Protein AF-A0A1R0USM4-F1 (afdb_monomer)

Foldseek 3Di:
DDDDDDDDDDDDPPPPPDPPPPDCQDVVVVQVVQVVVLQVVCCPVPVPDGWAWDGWDWPDGDGLAWGKTKTDTPPNVSIAIKIWGWDPPDVDIHIDMDGPDD

Solvent-accessible surface area (backbone atoms only — not comparable to full-atom values): 6361 Å² total; per-residue (Å²): 140,86,84,83,83,80,83,83,80,81,81,80,80,80,77,78,72,68,82,77,78,76,54,70,38,36,69,68,44,44,53,51,44,46,53,54,52,46,48,62,44,30,62,69,66,34,69,90,56,77,72,50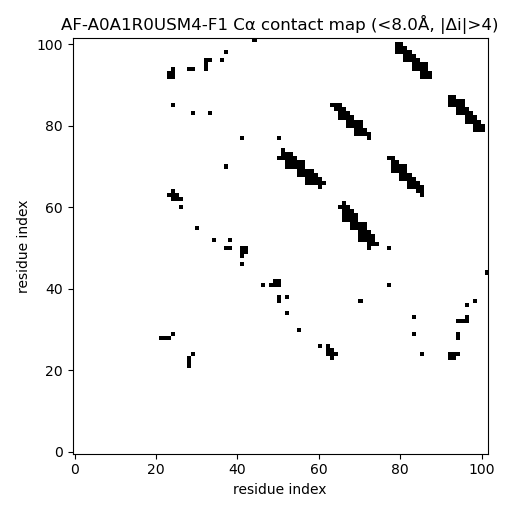,82,72,50,73,50,76,74,47,79,44,72,64,45,36,35,33,30,31,44,39,30,76,53,74,88,77,32,46,52,37,40,36,38,48,39,70,64,87,89,56,62,39,67,50,73,45,69,82,76,125

Secondary structure (DSSP, 8-state):
-----------------------TTSHHHHHHHHHHHHHHHHHHH-TTS---EEEEEEEEEETTTEEEEEEEESSTTT-EEEEEEEE-GGGS-EEEEEES--

Mean predicted aligned error: 10.31 Å

pLDDT: mean 84.49, std 19.41, range [36.47, 98.44]

Structure (mmCIF, N/CA/C/O backbone):
data_AF-A0A1R0USM4-F1
#
_entry.id   AF-A0A1R0USM4-F1
#
loop_
_atom_site.group_PDB
_atom_site.id
_atom_site.type_symbol
_atom_site.label_atom_id
_atom_site.label_alt_id
_atom_site.label_comp_id
_atom_site.label_asym_id
_atom_site.label_entity_id
_atom_site.label_seq_id
_atom_site.pdbx_PDB_ins_code
_atom_site.Cartn_x
_atom_site.Cartn_y
_atom_site.Cartn_z
_atom_site.occupancy
_atom_site.B_iso_or_equiv
_atom_site.auth_seq_id
_atom_site.auth_comp_id
_atom_site.auth_asym_id
_atom_site.auth_atom_id
_atom_site.pdbx_PDB_model_num
ATOM 1 N N . MET A 1 1 ? 58.567 -32.741 29.110 1.00 40.84 1 MET A N 1
ATOM 2 C CA . MET A 1 1 ? 58.348 -31.313 28.777 1.00 40.84 1 MET A CA 1
ATOM 3 C C . MET A 1 1 ? 57.960 -31.198 27.310 1.00 40.84 1 MET A C 1
ATOM 5 O O . MET A 1 1 ? 58.526 -31.936 26.515 1.00 40.84 1 MET A O 1
ATOM 9 N N . LYS A 1 2 ? 57.062 -30.246 27.006 1.00 36.47 2 LYS A N 1
ATOM 10 C CA . LYS A 1 2 ? 56.436 -29.878 25.714 1.00 36.47 2 LYS A CA 1
ATOM 11 C C . LYS A 1 2 ? 55.149 -30.629 25.343 1.00 36.47 2 LYS A C 1
ATOM 13 O O . LYS A 1 2 ? 55.144 -31.521 24.507 1.00 36.47 2 LYS A O 1
ATOM 18 N N . THR A 1 3 ? 54.049 -30.175 25.943 1.00 40.47 3 THR A N 1
ATOM 19 C CA . THR A 1 3 ? 52.687 -30.339 25.419 1.00 40.47 3 THR A CA 1
ATOM 20 C C . THR A 1 3 ? 52.372 -29.080 24.610 1.00 40.47 3 THR A C 1
ATOM 22 O O . THR A 1 3 ? 52.334 -27.985 25.168 1.00 40.47 3 THR A O 1
ATOM 25 N N . THR A 1 4 ? 52.231 -29.210 23.294 1.00 44.50 4 THR A N 1
ATOM 26 C CA . THR A 1 4 ? 51.935 -28.091 22.389 1.00 44.50 4 THR A CA 1
ATOM 27 C C . THR A 1 4 ? 50.430 -27.821 22.402 1.00 44.50 4 THR A C 1
ATOM 29 O O . THR A 1 4 ? 49.652 -28.684 22.003 1.00 44.50 4 THR A O 1
ATOM 32 N N . LEU A 1 5 ? 50.017 -26.637 22.865 1.00 44.53 5 LEU A N 1
ATOM 33 C CA . LEU A 1 5 ? 48.648 -26.140 22.711 1.00 44.53 5 LEU A CA 1
ATOM 34 C C . LEU A 1 5 ? 48.407 -25.745 21.248 1.00 44.53 5 LEU A C 1
ATOM 36 O O . LEU A 1 5 ? 49.086 -24.861 20.729 1.00 44.53 5 LEU A O 1
ATOM 40 N N . ALA A 1 6 ? 47.417 -26.361 20.606 1.00 41.66 6 ALA A N 1
ATOM 41 C CA . ALA A 1 6 ? 46.850 -25.867 19.358 1.00 41.66 6 ALA A CA 1
ATOM 42 C C . ALA A 1 6 ? 45.672 -24.938 19.692 1.00 41.66 6 ALA A C 1
ATOM 44 O O . ALA A 1 6 ? 44.636 -25.383 20.182 1.00 41.66 6 ALA A O 1
ATOM 45 N N . VAL A 1 7 ? 45.850 -23.638 19.457 1.00 42.03 7 VAL A N 1
ATOM 46 C CA . VAL A 1 7 ? 44.778 -22.638 19.525 1.00 42.03 7 VAL A CA 1
ATOM 47 C C . VAL A 1 7 ? 44.012 -22.694 18.202 1.00 42.03 7 VAL A C 1
ATOM 49 O O . VAL A 1 7 ? 44.546 -22.310 17.164 1.00 42.03 7 VAL A O 1
ATOM 52 N N . LEU A 1 8 ? 42.772 -23.190 18.224 1.00 44.84 8 LEU A N 1
ATOM 53 C CA . LEU A 1 8 ? 41.835 -23.037 17.110 1.00 44.84 8 LEU A CA 1
ATOM 54 C C . LEU A 1 8 ? 41.284 -21.607 17.130 1.00 44.84 8 LEU A C 1
ATOM 56 O O . LEU A 1 8 ? 40.481 -21.251 17.989 1.00 44.84 8 LEU A O 1
ATOM 60 N N . ALA A 1 9 ? 41.735 -20.786 16.185 1.00 44.06 9 ALA A N 1
ATOM 61 C CA . ALA A 1 9 ? 41.157 -19.479 15.913 1.00 44.06 9 ALA A CA 1
ATOM 62 C C . ALA A 1 9 ? 39.872 -19.659 15.090 1.00 44.06 9 ALA A C 1
ATOM 64 O O . ALA A 1 9 ? 39.915 -19.981 13.903 1.00 44.06 9 ALA A O 1
ATOM 65 N N . THR A 1 10 ? 38.719 -19.466 15.727 1.00 51.09 10 THR A N 1
ATOM 66 C CA . THR A 1 10 ? 37.418 -19.421 15.055 1.00 51.09 10 THR A CA 1
ATOM 67 C C . THR A 1 10 ? 37.311 -18.106 14.283 1.00 51.09 10 THR A C 1
ATOM 69 O O . THR A 1 10 ? 37.202 -17.035 14.879 1.00 51.09 10 THR A O 1
ATOM 72 N N . ALA A 1 11 ? 37.360 -18.164 12.953 1.00 44.88 11 ALA A N 1
ATOM 73 C CA . ALA A 1 11 ? 37.124 -17.003 12.103 1.00 44.88 11 ALA A CA 1
ATOM 74 C C . ALA A 1 11 ? 35.625 -16.646 12.115 1.00 44.88 11 ALA A C 1
ATOM 76 O O . ALA A 1 11 ? 34.810 -17.333 11.502 1.00 44.88 11 ALA A O 1
ATOM 77 N N . MET A 1 12 ? 35.251 -15.570 12.813 1.00 50.50 12 MET A N 1
ATOM 78 C CA . MET A 1 12 ? 33.955 -14.915 12.624 1.00 50.50 12 MET A CA 1
ATOM 79 C C . MET A 1 12 ? 33.989 -14.168 11.287 1.00 50.50 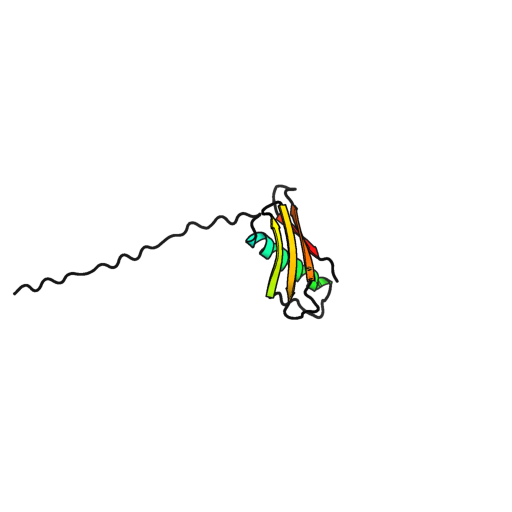12 MET A C 1
ATOM 81 O O . MET A 1 12 ? 34.587 -13.099 11.176 1.00 50.50 12 MET A O 1
ATOM 85 N N . ALA A 1 13 ? 33.368 -14.743 10.258 1.00 49.94 13 ALA A N 1
ATOM 86 C CA . ALA A 1 13 ? 33.099 -14.039 9.013 1.00 49.94 13 ALA A CA 1
ATOM 87 C C . ALA A 1 13 ? 32.019 -12.976 9.273 1.00 49.94 13 ALA A C 1
ATOM 89 O O . ALA A 1 13 ? 30.833 -13.286 9.379 1.00 49.94 13 ALA A O 1
ATOM 90 N N . ILE A 1 14 ? 32.437 -11.718 9.412 1.00 52.56 14 ILE A N 1
ATOM 91 C CA . ILE A 1 14 ? 31.532 -10.570 9.432 1.00 52.56 14 ILE A CA 1
ATOM 92 C C . ILE A 1 14 ? 31.096 -10.342 7.983 1.00 52.56 14 ILE A C 1
ATOM 94 O O . ILE A 1 14 ? 31.797 -9.697 7.206 1.00 52.56 14 ILE A O 1
ATOM 98 N N . PHE A 1 15 ? 29.956 -10.912 7.593 1.00 52.94 15 PHE A N 1
ATOM 99 C CA . PHE A 1 15 ? 29.304 -10.552 6.339 1.00 52.94 15 PHE A CA 1
ATOM 100 C C . PHE A 1 15 ? 28.743 -9.138 6.494 1.00 52.94 15 PHE A C 1
ATOM 102 O O . PHE A 1 15 ? 27.652 -8.947 7.025 1.00 52.94 15 PHE A O 1
ATOM 109 N N . THR A 1 16 ? 29.488 -8.123 6.057 1.00 53.66 16 THR A N 1
ATOM 110 C CA . THR A 1 16 ? 28.921 -6.790 5.848 1.00 53.66 16 THR A CA 1
ATOM 111 C C . THR A 1 16 ? 28.054 -6.870 4.597 1.00 53.66 16 THR A C 1
ATOM 113 O O . THR A 1 16 ? 28.532 -6.631 3.487 1.00 53.66 16 THR A O 1
ATOM 116 N N . SER A 1 17 ? 26.797 -7.290 4.745 1.00 54.75 17 SER A N 1
ATOM 117 C CA . SER A 1 17 ? 25.809 -7.141 3.682 1.00 54.75 17 SER A CA 1
ATOM 118 C C . SER A 1 17 ? 25.759 -5.659 3.324 1.00 54.75 17 SER A C 1
ATOM 120 O O . SER A 1 17 ? 25.389 -4.834 4.162 1.00 54.75 17 SER A O 1
ATOM 122 N N . ALA A 1 18 ? 26.195 -5.322 2.107 1.00 56.31 18 ALA A N 1
ATOM 123 C CA . ALA A 1 18 ? 25.970 -4.003 1.534 1.00 56.31 18 ALA A CA 1
ATOM 124 C C . ALA A 1 18 ? 24.489 -3.640 1.733 1.00 56.31 18 ALA A C 1
ATOM 126 O O . ALA A 1 18 ? 23.653 -4.550 1.677 1.00 56.31 18 ALA A O 1
ATOM 127 N N . PRO A 1 19 ? 24.145 -2.367 2.000 1.00 56.09 19 PRO A N 1
ATOM 128 C CA . PRO A 1 19 ? 22.747 -1.984 2.113 1.00 56.09 19 PRO A CA 1
ATOM 129 C C . PRO A 1 19 ? 22.056 -2.435 0.827 1.00 56.09 19 PRO A C 1
ATOM 131 O O . PRO A 1 19 ? 22.436 -2.003 -0.263 1.00 56.09 19 PRO A O 1
ATOM 134 N N . ALA A 1 20 ? 21.117 -3.376 0.946 1.00 58.38 20 ALA A N 1
ATOM 135 C CA . ALA A 1 20 ? 20.292 -3.782 -0.175 1.00 58.38 20 ALA A CA 1
ATOM 136 C C . ALA A 1 20 ? 19.590 -2.509 -0.647 1.00 58.38 20 ALA A C 1
ATOM 138 O O . ALA A 1 20 ? 18.805 -1.924 0.099 1.00 58.38 20 ALA A O 1
ATOM 139 N N . TYR A 1 21 ? 19.958 -2.015 -1.829 1.00 57.47 21 TYR A N 1
ATOM 140 C CA . TYR A 1 21 ? 19.233 -0.923 -2.460 1.00 57.47 21 TYR A CA 1
ATOM 141 C C . TYR A 1 21 ? 17.804 -1.432 -2.654 1.00 57.47 21 TYR A C 1
ATOM 143 O O . TYR A 1 21 ? 17.586 -2.324 -3.471 1.00 57.47 21 TYR A O 1
ATOM 151 N N . ALA A 1 22 ? 16.864 -0.943 -1.841 1.00 65.81 22 ALA A N 1
ATOM 152 C CA . ALA A 1 22 ? 15.452 -1.248 -2.013 1.00 65.81 22 ALA A CA 1
ATOM 153 C C . ALA A 1 22 ? 15.041 -0.720 -3.390 1.00 65.81 22 ALA A C 1
ATOM 155 O O . ALA A 1 22 ? 15.214 0.471 -3.669 1.00 65.81 22 ALA A O 1
ATOM 156 N N . ASP A 1 23 ? 14.570 -1.606 -4.266 1.00 81.19 23 ASP A N 1
ATOM 157 C CA . ASP A 1 23 ? 14.032 -1.183 -5.552 1.00 81.19 23 ASP A CA 1
ATOM 158 C C . ASP A 1 23 ? 12.689 -0.508 -5.255 1.00 81.19 23 ASP A C 1
ATOM 160 O O . ASP A 1 23 ? 11.798 -1.140 -4.686 1.00 81.19 23 ASP A O 1
ATOM 164 N N . PRO A 1 24 ? 12.514 0.782 -5.582 1.00 85.88 24 PRO A N 1
ATOM 165 C CA . PRO A 1 24 ? 11.315 1.512 -5.193 1.00 85.88 24 PRO A CA 1
ATOM 166 C C . PRO A 1 24 ? 10.039 0.944 -5.838 1.00 85.88 24 PRO A C 1
ATOM 168 O O . PRO A 1 24 ? 8.951 1.295 -5.391 1.00 85.88 24 PRO A O 1
ATOM 171 N N . GLY A 1 25 ? 10.164 0.092 -6.865 1.00 91.88 25 GLY A N 1
ATOM 172 C CA . GLY A 1 25 ? 9.071 -0.640 -7.500 1.00 91.88 25 GLY A CA 1
ATOM 173 C C . GLY A 1 25 ? 8.971 -2.116 -7.091 1.00 91.88 25 GLY A C 1
ATOM 174 O O . GLY A 1 25 ? 8.260 -2.871 -7.757 1.00 91.88 25 GLY A O 1
ATOM 175 N N . ASP A 1 26 ? 9.667 -2.568 -6.049 1.00 95.38 26 ASP A N 1
ATOM 176 C CA . ASP A 1 26 ? 9.512 -3.928 -5.526 1.00 95.38 26 ASP A CA 1
ATOM 177 C C . ASP A 1 26 ? 8.239 -4.114 -4.677 1.00 95.38 26 ASP A C 1
ATOM 179 O O . ASP A 1 26 ? 7.444 -3.199 -4.452 1.00 95.38 26 ASP A O 1
ATOM 183 N N . GLN A 1 27 ? 8.009 -5.342 -4.212 1.00 96.19 27 GLN A N 1
ATOM 184 C CA . GLN A 1 27 ? 6.833 -5.649 -3.398 1.00 96.19 27 GLN A CA 1
ATOM 185 C C . GLN A 1 27 ? 6.913 -5.029 -1.998 1.00 96.19 27 GLN A C 1
ATOM 187 O O . GLN A 1 27 ? 5.889 -4.648 -1.443 1.00 96.19 27 GLN A O 1
ATOM 192 N N . SER A 1 28 ? 8.111 -4.876 -1.429 1.00 95.62 28 SER A N 1
ATOM 193 C CA . SER A 1 28 ? 8.284 -4.333 -0.076 1.00 95.62 28 SER A CA 1
ATOM 194 C C . SER A 1 28 ? 7.932 -2.842 -0.008 1.00 95.62 28 SER A C 1
ATOM 196 O O . SER A 1 28 ? 7.230 -2.385 0.903 1.00 95.62 28 SER A O 1
ATOM 198 N N . SER A 1 29 ? 8.360 -2.079 -1.010 1.00 95.69 29 SER A N 1
ATOM 199 C CA . SER A 1 29 ? 7.963 -0.686 -1.201 1.00 95.69 29 SER A CA 1
ATOM 200 C C . SER A 1 29 ? 6.455 -0.556 -1.453 1.00 95.69 29 SER A C 1
ATOM 202 O O . SER A 1 29 ? 5.826 0.351 -0.901 1.00 95.69 29 SER A O 1
ATOM 204 N N . ALA A 1 30 ? 5.845 -1.492 -2.193 1.00 97.25 30 ALA A N 1
ATOM 205 C CA . ALA A 1 30 ? 4.397 -1.534 -2.398 1.00 97.25 30 ALA A CA 1
ATOM 206 C C . ALA A 1 30 ? 3.632 -1.790 -1.089 1.00 97.25 30 ALA A C 1
ATOM 208 O O . ALA A 1 30 ? 2.666 -1.088 -0.797 1.00 97.25 30 ALA A O 1
ATOM 209 N N . GLU A 1 31 ? 4.081 -2.736 -0.259 1.00 97.94 31 GLU A N 1
ATOM 210 C CA . GLU A 1 31 ? 3.481 -3.017 1.055 1.00 97.94 31 GLU A CA 1
ATOM 211 C C . GLU A 1 31 ? 3.558 -1.808 1.990 1.00 97.94 31 GLU A C 1
ATOM 213 O O . GLU A 1 31 ? 2.592 -1.488 2.688 1.00 97.94 31 GLU A O 1
ATOM 218 N N . THR A 1 32 ? 4.687 -1.097 1.962 1.00 97.12 32 THR A N 1
ATOM 219 C CA . THR A 1 32 ? 4.879 0.137 2.731 1.00 97.12 32 THR A CA 1
ATOM 220 C C . THR A 1 32 ? 3.904 1.223 2.275 1.00 97.12 32 THR A C 1
ATOM 222 O O . THR A 1 32 ? 3.250 1.853 3.111 1.00 97.12 32 THR A O 1
ATOM 225 N N . ALA A 1 33 ? 3.749 1.405 0.960 1.00 97.38 33 ALA A N 1
ATOM 226 C CA . ALA A 1 33 ? 2.815 2.374 0.397 1.00 97.38 33 ALA A CA 1
ATOM 227 C C . ALA A 1 33 ? 1.355 2.036 0.735 1.00 97.38 33 ALA A C 1
ATOM 229 O O . ALA A 1 33 ? 0.611 2.920 1.158 1.00 97.38 33 ALA A O 1
ATOM 230 N N . VAL A 1 34 ? 0.950 0.765 0.619 1.00 98.06 34 VAL A N 1
ATOM 231 C CA . VAL A 1 34 ? -0.410 0.316 0.967 1.00 98.06 34 VAL A CA 1
ATOM 232 C C . VAL A 1 34 ? -0.697 0.533 2.448 1.00 98.06 34 VAL A C 1
ATOM 234 O O . VAL A 1 34 ? -1.741 1.092 2.775 1.00 98.06 34 VAL A O 1
ATOM 237 N N . ARG A 1 35 ? 0.226 0.163 3.349 1.00 97.94 35 ARG A N 1
ATOM 238 C CA . ARG A 1 35 ? 0.059 0.402 4.791 1.00 97.94 35 ARG A CA 1
ATOM 239 C C . ARG A 1 35 ? -0.129 1.887 5.099 1.00 97.94 35 ARG A C 1
ATOM 241 O O . ARG A 1 35 ? -1.064 2.233 5.814 1.00 97.94 35 ARG A O 1
ATOM 248 N N . SER A 1 36 ? 0.747 2.750 4.578 1.00 97.38 36 SER A N 1
ATOM 249 C CA . SER A 1 36 ? 0.664 4.194 4.838 1.00 97.38 36 SER A CA 1
ATOM 250 C C . SER A 1 36 ? -0.647 4.769 4.313 1.00 97.38 36 SER A C 1
ATOM 252 O O . SER A 1 36 ? -1.367 5.437 5.049 1.00 97.38 36 SER A O 1
ATOM 254 N N . ALA A 1 37 ? -0.996 4.448 3.064 1.00 96.75 37 ALA A N 1
ATOM 255 C CA . ALA A 1 37 ? -2.228 4.923 2.454 1.00 96.75 37 ALA A CA 1
ATOM 256 C C . ALA A 1 37 ? -3.466 4.435 3.220 1.00 96.75 37 ALA A C 1
ATOM 258 O O . ALA A 1 37 ? -4.416 5.199 3.356 1.00 96.75 37 ALA A O 1
ATOM 259 N N . TYR A 1 38 ? -3.460 3.200 3.733 1.00 97.44 38 TYR A N 1
ATOM 260 C CA . TYR A 1 38 ? -4.564 2.631 4.508 1.00 97.44 38 TYR A CA 1
ATOM 261 C C . TYR A 1 38 ? -4.768 3.357 5.841 1.00 97.44 38 TYR A C 1
ATOM 263 O O . TYR A 1 38 ? -5.894 3.712 6.172 1.00 97.44 38 TYR A O 1
ATOM 271 N N . ILE A 1 39 ? -3.695 3.641 6.583 1.00 95.88 39 ILE A N 1
ATOM 272 C CA . ILE A 1 39 ? -3.783 4.378 7.856 1.00 95.88 39 ILE A CA 1
ATOM 273 C C . ILE A 1 39 ? -4.351 5.789 7.625 1.00 95.88 39 ILE A C 1
ATOM 275 O O . ILE A 1 39 ? -5.280 6.216 8.319 1.00 95.88 39 ILE A O 1
ATOM 279 N N . ASP A 1 40 ? -3.856 6.487 6.600 1.00 95.31 40 ASP A N 1
ATOM 280 C CA . ASP A 1 40 ? -4.364 7.810 6.217 1.00 95.31 40 ASP A CA 1
ATOM 281 C C . ASP A 1 40 ? -5.817 7.745 5.721 1.00 95.31 40 ASP A C 1
ATOM 283 O O . ASP A 1 40 ? -6.606 8.678 5.892 1.00 95.31 40 ASP A O 1
ATOM 287 N N . PHE A 1 41 ? -6.189 6.648 5.060 1.00 94.50 41 PHE A N 1
ATOM 288 C CA . PHE A 1 41 ? -7.546 6.390 4.603 1.00 94.50 41 PHE A CA 1
ATOM 289 C C . PHE A 1 41 ? -8.515 6.208 5.777 1.00 94.50 41 PHE A C 1
ATOM 291 O O . PHE A 1 41 ? -9.504 6.937 5.853 1.00 94.50 41 PHE A O 1
ATOM 298 N N . GLN A 1 42 ? -8.188 5.339 6.736 1.00 94.69 42 GLN A N 1
ATOM 299 C CA . GLN A 1 42 ? -9.029 5.069 7.907 1.00 94.69 42 GLN A CA 1
ATOM 300 C C . GLN A 1 42 ? -9.194 6.285 8.815 1.00 94.69 42 GLN A C 1
ATOM 302 O O . GLN A 1 42 ? -10.293 6.549 9.283 1.00 94.69 42 GLN A O 1
ATOM 307 N N . THR A 1 43 ? -8.158 7.114 8.964 1.00 93.31 43 THR A N 1
ATOM 308 C CA . THR A 1 43 ? -8.265 8.377 9.722 1.00 93.31 43 THR A CA 1
ATOM 309 C C . THR A 1 43 ? -9.377 9.295 9.185 1.00 93.31 43 THR A C 1
ATOM 311 O O . THR A 1 43 ? -9.915 10.123 9.916 1.00 93.31 43 THR A O 1
ATOM 314 N N . ARG A 1 44 ? -9.734 9.160 7.900 1.00 91.81 44 ARG A N 1
ATOM 315 C CA . ARG A 1 44 ? -10.812 9.926 7.258 1.00 91.81 44 ARG A CA 1
ATOM 316 C C . ARG A 1 44 ? -12.146 9.180 7.225 1.00 91.81 44 ARG A C 1
ATOM 318 O O . ARG A 1 44 ? -13.176 9.835 7.337 1.00 91.81 44 ARG A O 1
ATOM 325 N N . CYS A 1 45 ? -12.131 7.861 7.033 1.00 91.94 45 CYS A N 1
ATOM 326 C CA . CYS A 1 45 ? -13.346 7.051 6.898 1.00 91.94 45 CYS A CA 1
ATOM 327 C C . CYS A 1 45 ? -13.935 6.611 8.241 1.00 91.94 45 CYS A C 1
ATOM 329 O O . CYS A 1 45 ? -15.149 6.662 8.415 1.00 91.94 45 CYS A O 1
ATOM 331 N N . THR A 1 46 ? -13.093 6.226 9.198 1.00 92.25 46 THR A N 1
ATOM 332 C CA . THR A 1 46 ? -13.504 5.695 10.503 1.00 92.25 46 THR A CA 1
ATOM 333 C C . THR A 1 46 ? -12.746 6.400 11.631 1.00 92.25 46 THR A C 1
ATOM 335 O O . THR A 1 46 ? -11.948 5.790 12.339 1.00 92.25 46 THR A O 1
ATOM 338 N N . PRO A 1 47 ? -12.962 7.713 11.828 1.00 89.44 47 PRO A N 1
ATOM 339 C CA . PRO A 1 47 ? -12.188 8.498 12.793 1.00 89.44 47 PRO A CA 1
ATOM 340 C C . PRO A 1 47 ? -12.315 7.997 14.243 1.00 89.44 47 PRO A C 1
ATOM 342 O O . PRO A 1 47 ? -11.402 8.218 15.037 1.00 89.44 47 PRO A O 1
ATOM 345 N N . ASP A 1 48 ? -1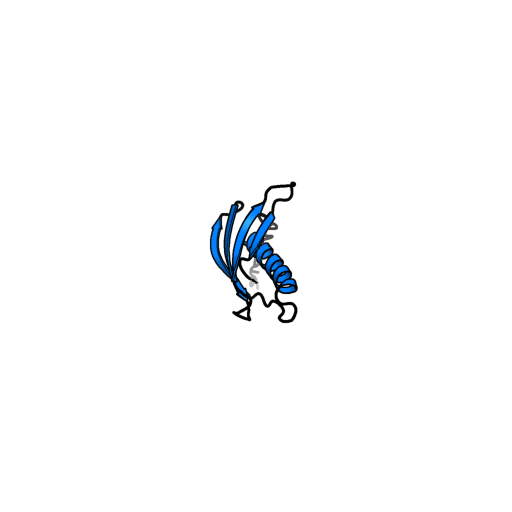3.416 7.318 14.574 1.00 93.19 48 ASP A N 1
ATOM 346 C CA . ASP A 1 48 ? -13.672 6.763 15.908 1.00 93.19 48 ASP A CA 1
ATOM 347 C C . ASP A 1 48 ? -13.132 5.330 16.087 1.00 93.19 48 ASP A C 1
ATOM 349 O O . ASP A 1 48 ? -12.968 4.876 17.220 1.00 93.19 48 ASP A O 1
ATOM 353 N N . ASP A 1 49 ? -12.804 4.640 14.988 1.00 90.19 49 ASP A N 1
ATOM 354 C CA . ASP A 1 49 ? -12.265 3.278 14.975 1.00 90.19 49 ASP A CA 1
ATOM 355 C C . ASP A 1 49 ? -10.875 3.285 14.312 1.00 90.19 49 ASP A C 1
ATOM 357 O O . ASP A 1 49 ? -10.764 3.214 13.082 1.00 90.19 49 ASP A O 1
ATOM 361 N N . PRO A 1 50 ? -9.789 3.404 15.098 1.00 88.50 50 PRO A N 1
ATOM 362 C CA . PRO A 1 50 ? -8.447 3.523 14.548 1.00 88.50 50 PRO A CA 1
ATOM 363 C C . PRO A 1 50 ? -8.021 2.249 13.810 1.00 88.50 50 PRO A C 1
ATOM 365 O O . PRO A 1 50 ? -8.287 1.133 14.254 1.00 88.50 50 PRO A O 1
ATOM 368 N N . ALA A 1 51 ? -7.283 2.432 12.714 1.00 93.88 51 ALA A N 1
ATOM 369 C CA . ALA A 1 51 ? -6.693 1.338 11.950 1.00 93.88 51 ALA A CA 1
ATOM 370 C C . ALA A 1 51 ? -5.752 0.474 12.804 1.00 93.88 51 ALA A C 1
ATOM 372 O O . ALA A 1 51 ? -4.856 0.993 13.475 1.00 93.88 51 ALA A O 1
ATOM 373 N N . ASP A 1 52 ? -5.868 -0.844 12.669 1.00 96.00 52 ASP A N 1
ATOM 374 C CA . ASP A 1 52 ? -4.946 -1.829 13.235 1.00 96.00 52 ASP A CA 1
ATOM 375 C C . ASP A 1 52 ? -4.503 -2.794 12.129 1.00 96.00 52 ASP A C 1
ATOM 377 O O . ASP A 1 52 ? -4.907 -3.958 12.036 1.00 96.00 52 ASP A O 1
ATOM 381 N N . PHE A 1 53 ? -3.666 -2.262 11.236 1.00 97.00 53 PHE A N 1
ATOM 382 C CA . PHE A 1 53 ? -3.122 -2.992 10.098 1.00 97.00 53 PHE A CA 1
ATOM 383 C C . PHE A 1 53 ? -2.348 -4.236 10.559 1.00 97.00 53 PHE A C 1
ATOM 385 O O . PHE A 1 53 ? -1.360 -4.135 11.293 1.00 97.00 53 PHE A O 1
ATOM 392 N N . ARG A 1 54 ? -2.714 -5.414 10.041 1.00 97.75 54 ARG A N 1
ATOM 393 C CA . ARG A 1 54 ? -2.015 -6.678 10.320 1.00 97.75 54 ARG A CA 1
ATOM 394 C C . ARG A 1 54 ? -1.171 -7.142 9.149 1.00 97.75 54 ARG A C 1
ATOM 396 O O . ARG A 1 54 ? 0.023 -7.393 9.315 1.00 97.75 54 ARG A O 1
ATOM 403 N N . SER A 1 55 ? -1.768 -7.262 7.971 1.00 97.94 55 SER A N 1
ATOM 404 C CA . SER A 1 55 ? -1.080 -7.796 6.796 1.00 97.94 55 SER A CA 1
ATOM 405 C C . SER A 1 55 ? -1.776 -7.415 5.493 1.00 97.94 55 SER A C 1
ATOM 407 O O . SER A 1 55 ? -2.859 -6.831 5.482 1.00 97.94 55 SER A O 1
ATOM 409 N N . ILE A 1 56 ? -1.134 -7.761 4.378 1.00 98.25 56 ILE A N 1
ATOM 410 C CA . ILE A 1 56 ? -1.718 -7.711 3.041 1.00 98.25 56 ILE A CA 1
ATOM 411 C C . ILE A 1 56 ? -1.861 -9.138 2.529 1.00 98.25 56 ILE A C 1
ATOM 413 O O . ILE A 1 56 ? -0.923 -9.935 2.590 1.00 98.25 56 ILE A O 1
ATOM 417 N N . LYS A 1 57 ? -3.034 -9.448 1.984 1.00 98.12 57 LYS A N 1
ATOM 418 C CA . LYS A 1 57 ? -3.258 -10.636 1.169 1.00 98.12 57 LYS A CA 1
ATOM 419 C C . LYS A 1 57 ? -3.221 -10.228 -0.299 1.00 98.12 57 LYS A C 1
ATOM 421 O O . LYS A 1 57 ? -4.166 -9.627 -0.802 1.00 98.12 57 LYS A O 1
ATOM 426 N N . TRP A 1 58 ? -2.126 -10.549 -0.976 1.00 98.12 58 TRP A N 1
ATOM 427 C CA . TRP A 1 58 ? -1.944 -10.252 -2.395 1.00 98.12 58 TRP A CA 1
ATOM 428 C C . TRP A 1 58 ? -2.812 -11.149 -3.282 1.00 98.12 58 TRP A C 1
ATOM 430 O O . TRP A 1 58 ? -2.885 -12.360 -3.071 1.00 98.12 58 TRP A O 1
ATOM 440 N N . GLU A 1 59 ? -3.432 -10.554 -4.298 1.00 98.06 59 GLU A N 1
ATOM 441 C CA . GLU A 1 59 ? -4.113 -11.276 -5.380 1.00 98.06 59 GLU A CA 1
ATOM 442 C C . GLU A 1 59 ? -3.231 -11.329 -6.628 1.00 98.06 59 GLU A C 1
ATOM 444 O O . GLU A 1 59 ? -3.114 -12.365 -7.278 1.00 98.06 59 GLU A O 1
ATOM 449 N N . ASN A 1 60 ? -2.580 -10.212 -6.951 1.00 97.81 60 ASN A N 1
ATOM 450 C CA . ASN A 1 60 ? -1.571 -10.118 -7.996 1.00 97.81 60 ASN A CA 1
ATOM 451 C C . ASN A 1 60 ? -0.588 -8.986 -7.683 1.00 97.81 60 ASN A C 1
ATOM 453 O O . ASN A 1 60 ? -0.931 -8.009 -7.015 1.00 97.81 60 ASN A O 1
ATOM 457 N N . PHE A 1 61 ? 0.634 -9.121 -8.189 1.00 98.19 61 PHE A N 1
ATOM 458 C CA . PHE A 1 61 ? 1.654 -8.091 -8.087 1.00 98.19 61 PHE A CA 1
ATOM 459 C C . PHE A 1 61 ? 2.611 -8.186 -9.276 1.00 98.19 61 PHE A C 1
ATOM 461 O O . PHE A 1 61 ? 3.138 -9.259 -9.570 1.00 98.19 61 PHE A O 1
ATOM 468 N N . THR A 1 62 ? 2.829 -7.063 -9.956 1.00 98.19 62 THR A N 1
ATOM 469 C CA . THR A 1 62 ? 3.848 -6.902 -10.996 1.00 98.19 62 THR A CA 1
ATOM 470 C C . THR A 1 62 ? 4.767 -5.742 -10.597 1.00 98.19 62 THR A C 1
ATOM 472 O O . THR A 1 62 ? 4.294 -4.599 -10.559 1.00 98.19 62 THR A O 1
ATOM 475 N N . PRO A 1 63 ? 6.062 -6.003 -10.325 1.00 96.81 63 PRO A N 1
ATOM 476 C CA . PRO A 1 63 ? 7.017 -4.970 -9.930 1.00 96.81 63 PRO A CA 1
ATOM 477 C C . PRO A 1 63 ? 7.022 -3.772 -10.884 1.00 96.81 63 PRO A C 1
ATOM 479 O O . PRO A 1 63 ? 6.932 -3.945 -12.101 1.00 96.81 63 PRO A O 1
ATOM 482 N N . ALA A 1 64 ? 7.115 -2.566 -10.320 1.00 95.38 64 ALA A N 1
ATOM 483 C CA . ALA A 1 64 ? 7.144 -1.289 -11.035 1.00 95.38 64 ALA A CA 1
ATOM 484 C C . ALA A 1 64 ? 6.025 -1.115 -12.084 1.00 95.38 64 ALA A C 1
ATOM 486 O O . ALA A 1 64 ? 6.206 -0.439 -13.101 1.00 95.38 64 ALA A O 1
ATOM 487 N N . LYS A 1 65 ? 4.858 -1.734 -11.860 1.00 97.19 65 LYS A N 1
ATOM 488 C CA . LYS A 1 65 ? 3.721 -1.639 -12.779 1.00 97.19 65 LYS A CA 1
ATOM 489 C C . LYS A 1 65 ? 2.384 -1.532 -12.060 1.00 97.19 65 LYS A C 1
ATOM 491 O O . LYS A 1 65 ? 1.733 -0.494 -12.141 1.00 97.19 65 LYS A O 1
ATOM 496 N N . GLU A 1 66 ? 1.960 -2.589 -11.376 1.00 98.00 66 GLU A N 1
ATOM 497 C CA . GLU A 1 66 ? 0.608 -2.687 -10.817 1.00 98.00 66 GLU A CA 1
ATOM 498 C C . GLU A 1 66 ? 0.488 -3.807 -9.781 1.00 98.00 66 GLU A C 1
ATOM 500 O O . GLU A 1 66 ? 1.334 -4.697 -9.692 1.00 98.00 66 GLU A O 1
ATOM 505 N N . GLY A 1 67 ? -0.597 -3.786 -9.018 1.00 97.81 67 GLY A N 1
ATOM 506 C CA . GLY A 1 67 ? -0.959 -4.864 -8.110 1.00 97.81 67 GLY A CA 1
ATOM 507 C C . GLY A 1 67 ? -2.358 -4.685 -7.535 1.00 97.81 67 GLY A C 1
ATOM 508 O O . GLY A 1 67 ? -2.967 -3.614 -7.635 1.00 97.81 67 GLY A O 1
ATOM 509 N N . ALA A 1 68 ? -2.863 -5.742 -6.915 1.00 98.44 68 ALA A N 1
ATOM 510 C CA . ALA A 1 68 ? -4.123 -5.723 -6.188 1.00 98.44 68 ALA A CA 1
ATOM 511 C C . ALA A 1 68 ? -4.107 -6.742 -5.049 1.00 98.44 68 ALA A C 1
ATOM 513 O O . ALA A 1 68 ? -3.373 -7.738 -5.074 1.00 98.44 68 ALA A O 1
ATOM 514 N N . GLY A 1 69 ? -4.944 -6.497 -4.052 1.00 97.94 69 GLY A N 1
ATOM 515 C CA . GLY A 1 69 ? -5.077 -7.383 -2.913 1.00 97.94 69 GLY A CA 1
ATOM 516 C C . GLY A 1 69 ? -6.058 -6.851 -1.888 1.00 97.94 69 GLY A C 1
ATOM 517 O O . GLY A 1 69 ? -6.876 -5.979 -2.173 1.00 97.94 69 GLY A O 1
ATOM 518 N N . GLN A 1 70 ? -5.948 -7.385 -0.678 1.00 98.00 70 GLN A N 1
ATOM 519 C CA . GLN A 1 70 ? -6.788 -7.018 0.454 1.00 98.00 70 GLN A CA 1
ATOM 520 C C . GLN A 1 70 ? -5.923 -6.646 1.655 1.00 98.00 70 GLN A C 1
ATOM 522 O O . GLN A 1 70 ? -4.968 -7.357 1.982 1.00 98.00 70 GLN A O 1
ATOM 527 N N . VAL A 1 71 ? -6.260 -5.540 2.315 1.00 97.88 71 VAL A N 1
ATOM 528 C CA . VAL A 1 71 ? -5.729 -5.210 3.640 1.00 97.88 71 VAL A CA 1
ATOM 529 C C . VAL A 1 71 ? -6.468 -6.043 4.675 1.00 97.88 71 VAL A C 1
ATOM 531 O O . VAL A 1 71 ? -7.698 -6.062 4.697 1.00 97.88 71 VAL A O 1
ATOM 534 N N . ILE A 1 72 ? -5.709 -6.708 5.541 1.00 97.88 72 ILE A N 1
ATOM 535 C CA . ILE A 1 72 ? -6.229 -7.399 6.714 1.00 97.88 72 ILE A CA 1
ATOM 536 C C . ILE A 1 72 ? -5.964 -6.518 7.930 1.00 97.88 72 ILE A C 1
ATOM 538 O O . ILE A 1 72 ? -4.812 -6.261 8.290 1.00 97.88 72 ILE A O 1
ATOM 542 N N . ASP A 1 73 ? -7.045 -6.073 8.551 1.00 97.19 73 ASP A N 1
ATOM 543 C CA . ASP A 1 73 ? -7.049 -5.326 9.804 1.00 97.19 73 ASP A CA 1
ATOM 544 C C . ASP A 1 73 ? -7.445 -6.251 10.967 1.00 97.19 73 ASP A C 1
ATOM 546 O O . ASP A 1 73 ? -8.022 -7.322 10.752 1.00 97.19 73 ASP A O 1
ATOM 550 N N . ALA A 1 74 ? -7.120 -5.865 12.200 1.00 96.69 74 ALA A N 1
ATOM 551 C CA . ALA A 1 74 ? -7.586 -6.568 13.390 1.00 96.69 74 ALA A CA 1
ATOM 552 C C . ALA A 1 74 ? -9.114 -6.547 13.506 1.00 96.69 74 ALA A C 1
ATOM 554 O O . ALA A 1 74 ? -9.696 -7.535 13.956 1.00 96.69 74 ALA A O 1
ATOM 555 N N . ASN A 1 75 ? -9.752 -5.449 13.089 1.00 94.56 75 ASN A N 1
ATOM 556 C CA . ASN A 1 75 ? -11.190 -5.367 12.904 1.00 94.56 75 ASN A CA 1
ATOM 557 C C . ASN A 1 75 ? -11.542 -5.758 11.454 1.00 94.56 75 ASN A C 1
ATOM 559 O O . ASN A 1 75 ? -11.301 -4.975 10.532 1.00 94.56 75 ASN A O 1
ATOM 563 N N . PRO A 1 76 ? -12.167 -6.928 11.215 1.00 92.12 76 PRO A N 1
ATOM 564 C CA . PRO A 1 76 ? -12.479 -7.388 9.862 1.00 92.12 76 PRO A CA 1
ATOM 565 C C . PRO A 1 76 ? -13.419 -6.465 9.077 1.00 92.12 76 PRO A C 1
ATOM 567 O O . PRO A 1 76 ? -13.507 -6.608 7.863 1.00 92.12 76 PRO A O 1
ATOM 570 N N . ALA A 1 77 ? -14.125 -5.549 9.751 1.00 92.69 77 ALA A N 1
ATOM 571 C CA . ALA A 1 77 ? -14.992 -4.568 9.106 1.00 92.69 77 ALA A CA 1
ATOM 572 C C . ALA A 1 77 ? -14.228 -3.385 8.479 1.00 92.69 77 ALA A C 1
ATOM 574 O O . ALA A 1 77 ? -14.793 -2.707 7.628 1.00 92.69 77 ALA A O 1
ATOM 575 N N . LEU A 1 78 ? -12.975 -3.135 8.886 1.00 93.94 78 LEU A N 1
ATOM 576 C CA . LEU A 1 78 ? -12.165 -2.011 8.387 1.00 93.94 78 LEU A CA 1
ATOM 577 C C . LEU A 1 78 ? -11.245 -2.403 7.225 1.00 93.94 78 LEU A C 1
ATOM 579 O O . LEU A 1 78 ? -10.910 -1.569 6.384 1.00 93.94 78 LEU A O 1
ATOM 583 N N . GLY A 1 79 ? -10.825 -3.669 7.170 1.00 95.25 79 GLY A N 1
ATOM 584 C CA . GLY A 1 79 ? -10.035 -4.195 6.059 1.00 95.25 79 GLY A CA 1
ATOM 585 C C . GLY A 1 79 ?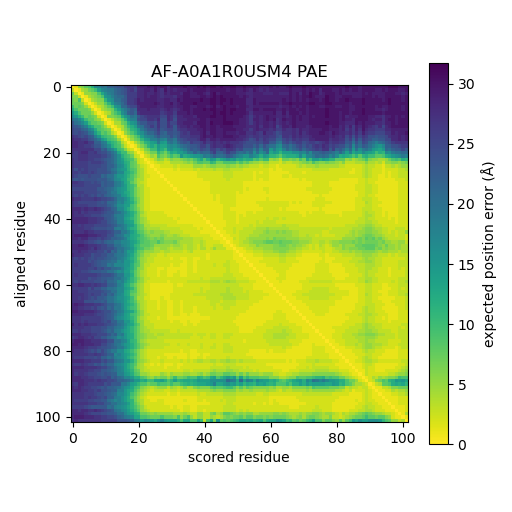 -10.825 -4.232 4.747 1.00 95.25 79 GLY A C 1
ATOM 586 O O . GLY A 1 79 ? -12.053 -4.191 4.728 1.00 95.25 79 GLY A O 1
ATOM 587 N N . GLY A 1 80 ? -10.124 -4.354 3.621 1.00 95.81 80 GLY A N 1
ATOM 588 C CA . GLY A 1 80 ? -10.794 -4.389 2.325 1.00 95.81 80 GLY A CA 1
ATOM 589 C C . GLY A 1 80 ? -9.860 -4.370 1.125 1.00 95.81 80 GLY A C 1
ATOM 590 O O . GLY A 1 80 ? -8.633 -4.365 1.255 1.00 95.81 80 GLY A O 1
ATOM 591 N N . ALA A 1 81 ? -10.465 -4.389 -0.062 1.00 97.44 81 ALA A N 1
ATOM 592 C CA . ALA A 1 81 ? -9.755 -4.464 -1.331 1.00 97.44 81 ALA A CA 1
ATOM 593 C C . ALA A 1 81 ? -9.031 -3.156 -1.683 1.00 97.44 81 ALA A C 1
ATOM 595 O O . ALA A 1 81 ? -9.542 -2.052 -1.471 1.00 97.44 81 ALA A O 1
ATOM 596 N N . PHE A 1 82 ? -7.850 -3.293 -2.280 1.00 97.94 82 PHE A N 1
ATOM 597 C CA . PHE A 1 82 ? -7.088 -2.189 -2.842 1.00 97.94 82 PHE A CA 1
ATOM 598 C C . PHE A 1 82 ? -6.557 -2.525 -4.235 1.00 97.94 82 PH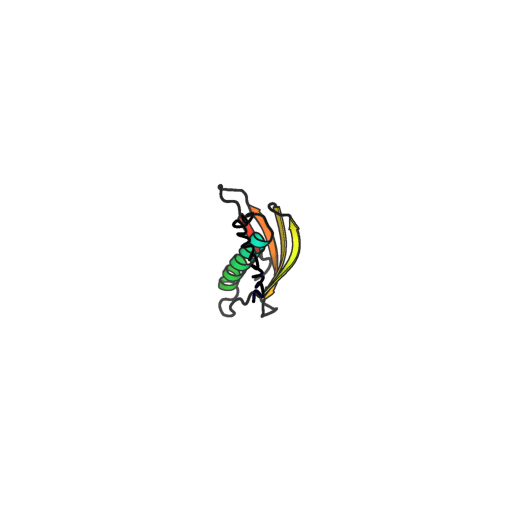E A C 1
ATOM 600 O O . PHE A 1 82 ? -6.340 -3.685 -4.600 1.00 97.94 82 PHE A O 1
ATOM 607 N N . ARG A 1 83 ? -6.259 -1.467 -4.985 1.00 98.19 83 ARG A N 1
ATOM 608 C CA . ARG A 1 83 ? -5.458 -1.506 -6.209 1.00 98.19 83 ARG A CA 1
ATOM 609 C C . ARG A 1 83 ? -4.289 -0.551 -6.081 1.00 98.19 83 ARG A C 1
ATOM 611 O O . ARG A 1 83 ? -4.408 0.498 -5.449 1.00 98.19 83 ARG A O 1
ATOM 618 N N . LEU A 1 84 ? -3.180 -0.891 -6.718 1.00 96.50 84 LEU A N 1
ATOM 619 C CA . LEU A 1 84 ? -2.032 -0.006 -6.841 1.00 96.50 84 LEU A CA 1
ATOM 620 C C . LEU A 1 84 ? -1.500 0.026 -8.261 1.00 96.50 84 LEU A C 1
ATOM 622 O O . LEU A 1 84 ? -1.535 -0.963 -8.992 1.00 96.50 84 LEU A O 1
ATOM 626 N N . THR A 1 85 ? -0.995 1.192 -8.630 1.00 97.81 85 THR A N 1
ATOM 627 C CA . THR A 1 85 ? -0.388 1.458 -9.932 1.00 97.81 85 THR A CA 1
ATOM 628 C C . THR A 1 85 ? 0.924 2.185 -9.729 1.00 97.81 85 THR A C 1
ATOM 630 O O . THR A 1 85 ? 1.017 3.085 -8.891 1.00 97.81 85 THR A O 1
ATOM 633 N N . TRP A 1 86 ? 1.935 1.805 -10.501 1.00 96.88 86 TRP A N 1
ATOM 634 C CA . TRP A 1 86 ? 3.227 2.467 -10.480 1.00 96.88 86 TRP A CA 1
ATOM 635 C C . TRP A 1 86 ? 3.144 3.794 -11.221 1.00 96.88 86 TRP A C 1
ATOM 637 O O . TRP A 1 86 ? 2.879 3.847 -12.423 1.00 96.88 86 TRP A O 1
ATOM 647 N N . ASN A 1 87 ? 3.353 4.878 -10.489 1.00 95.00 87 ASN A N 1
ATOM 648 C CA . ASN A 1 87 ? 3.366 6.221 -11.023 1.00 95.00 87 ASN A CA 1
ATOM 649 C C . ASN A 1 87 ? 4.814 6.659 -11.230 1.00 95.00 87 ASN A C 1
ATOM 651 O O . ASN A 1 87 ? 5.546 6.870 -10.268 1.00 95.00 87 ASN A O 1
ATOM 655 N N . THR A 1 88 ? 5.214 6.829 -12.489 1.00 91.38 88 THR A N 1
ATOM 656 C CA . THR A 1 88 ? 6.549 7.311 -12.875 1.00 91.38 88 THR A CA 1
ATOM 657 C C . THR A 1 88 ? 6.592 8.812 -13.171 1.00 91.38 88 THR A C 1
ATOM 659 O O . THR A 1 88 ? 7.619 9.322 -13.620 1.00 91.38 88 THR A O 1
ATOM 662 N N . PHE A 1 89 ? 5.491 9.540 -12.975 1.00 85.38 89 PHE A N 1
ATOM 663 C CA . PHE A 1 89 ? 5.437 10.980 -13.206 1.00 85.38 89 PHE A CA 1
ATOM 664 C C . PHE A 1 89 ? 6.196 11.750 -12.109 1.00 85.38 89 PHE A C 1
ATOM 666 O O . PHE A 1 89 ? 6.213 11.360 -10.943 1.00 85.38 89 PHE A O 1
ATOM 673 N N . ASN A 1 90 ? 6.771 12.899 -12.484 1.00 70.19 90 ASN A N 1
ATOM 674 C CA . ASN A 1 90 ? 7.434 13.874 -11.601 1.00 70.19 90 ASN A CA 1
ATOM 675 C C . ASN A 1 90 ? 8.777 13.452 -10.972 1.00 70.19 90 ASN A C 1
ATOM 677 O O . ASN A 1 90 ? 9.086 13.887 -9.867 1.00 70.19 90 ASN A O 1
ATOM 681 N N . TYR A 1 91 ? 9.600 12.662 -11.673 1.00 78.50 91 TYR A N 1
ATOM 682 C CA . TYR A 1 91 ? 10.982 12.303 -11.279 1.00 78.50 91 TYR A CA 1
ATOM 683 C C . TYR A 1 91 ? 11.134 11.536 -9.947 1.00 78.50 91 TYR A C 1
ATOM 685 O O . TYR A 1 91 ? 12.245 11.150 -9.593 1.00 78.50 91 TYR A O 1
ATOM 693 N N . ALA A 1 92 ? 10.036 11.275 -9.239 1.00 85.56 92 ALA A N 1
ATOM 694 C CA . ALA A 1 92 ? 9.979 10.525 -7.992 1.00 85.56 92 ALA A CA 1
ATOM 695 C C . ALA A 1 92 ? 8.945 9.403 -8.157 1.00 85.56 92 ALA A C 1
ATOM 697 O O . ALA A 1 92 ? 7.756 9.612 -7.878 1.00 85.56 92 ALA A O 1
ATOM 698 N N . PRO A 1 93 ? 9.365 8.245 -8.691 1.00 90.44 93 PRO A N 1
ATOM 699 C CA . PRO A 1 93 ? 8.439 7.175 -8.981 1.00 90.44 93 PRO A CA 1
ATOM 700 C C . PRO A 1 93 ? 7.925 6.560 -7.672 1.00 90.44 93 PRO A C 1
ATOM 702 O O . PRO A 1 93 ? 8.671 6.436 -6.697 1.00 90.44 93 PRO A O 1
ATOM 705 N N . ARG A 1 94 ? 6.632 6.243 -7.624 1.00 94.44 94 ARG A N 1
ATOM 706 C CA . ARG A 1 94 ? 5.949 5.791 -6.405 1.00 94.44 94 ARG A CA 1
ATOM 707 C C . ARG A 1 94 ? 4.743 4.919 -6.724 1.00 94.44 94 ARG A C 1
ATOM 709 O O . ARG A 1 94 ? 4.205 4.953 -7.828 1.00 94.44 94 ARG A O 1
ATOM 716 N N . TRP A 1 95 ? 4.258 4.215 -5.714 1.00 97.12 95 TRP A N 1
ATOM 717 C CA . TRP A 1 95 ? 2.980 3.519 -5.771 1.00 97.12 95 TRP A CA 1
ATOM 718 C C . TRP A 1 95 ? 1.829 4.477 -5.461 1.00 97.12 95 TRP A C 1
ATOM 720 O O . TRP A 1 95 ? 1.773 5.048 -4.374 1.00 97.12 95 TRP A O 1
ATOM 730 N N . ASP A 1 96 ? 0.894 4.625 -6.396 1.00 97.00 96 ASP A N 1
ATOM 731 C CA . ASP A 1 96 ? -0.402 5.240 -6.113 1.00 97.00 96 ASP A CA 1
ATOM 732 C C . ASP A 1 96 ? -1.377 4.131 -5.692 1.00 97.00 96 ASP A C 1
ATOM 734 O O . ASP A 1 96 ? -1.598 3.181 -6.447 1.00 97.00 96 ASP A O 1
ATOM 738 N N . VAL A 1 97 ? -1.955 4.249 -4.494 1.00 97.75 97 VAL A N 1
ATOM 739 C CA . VAL A 1 97 ? -2.850 3.247 -3.893 1.00 97.75 97 VAL A CA 1
ATOM 740 C C . VAL A 1 97 ? -4.282 3.773 -3.874 1.00 97.75 97 VAL A C 1
ATOM 742 O O . VAL A 1 97 ? -4.526 4.931 -3.533 1.00 97.75 97 VAL A O 1
ATOM 745 N N . LYS A 1 98 ? -5.241 2.918 -4.229 1.00 97.31 98 LYS A N 1
ATOM 746 C CA . LYS A 1 98 ? -6.677 3.204 -4.182 1.00 97.31 98 LYS A CA 1
ATOM 747 C C . LYS A 1 98 ? -7.399 2.114 -3.403 1.00 97.31 98 LYS A C 1
ATOM 749 O O . LYS A 1 98 ? -7.192 0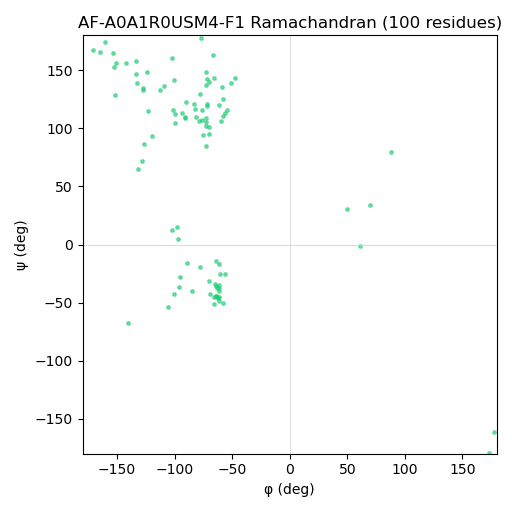.934 -3.678 1.00 97.31 98 LYS A O 1
ATOM 754 N N . PHE A 1 99 ? -8.268 2.523 -2.486 1.00 96.06 99 PHE A N 1
ATOM 755 C CA . PHE A 1 99 ? -9.184 1.643 -1.761 1.00 96.06 99 PHE A CA 1
ATOM 756 C C . PHE A 1 99 ? -10.574 1.729 -2.392 1.00 96.06 99 PHE A C 1
ATOM 758 O O . PHE A 1 99 ? -10.987 2.800 -2.838 1.00 96.06 99 PHE A O 1
ATOM 765 N N . GLU A 1 100 ? -11.273 0.599 -2.469 1.00 84.81 100 GLU A N 1
ATOM 766 C CA . GLU A 1 100 ? -12.600 0.496 -3.103 1.00 84.81 100 GLU A CA 1
ATOM 767 C C . GLU A 1 100 ? -13.757 0.548 -2.083 1.00 84.81 100 GLU A C 1
ATOM 769 O O . GLU A 1 100 ? -14.884 0.184 -2.403 1.00 84.81 100 GLU A O 1
ATOM 774 N N . PHE A 1 101 ? -13.492 0.983 -0.850 1.00 80.88 101 PHE A N 1
ATOM 775 C CA . PHE A 1 101 ? -14.442 0.953 0.265 1.00 80.88 101 PHE A CA 1
ATOM 776 C C . PHE A 1 101 ? -14.306 2.192 1.149 1.00 80.88 101 PHE A C 1
ATOM 778 O O . PHE A 1 101 ? -13.243 2.796 1.155 1.00 80.88 101 PHE A O 1
ATOM 785 N N . CYS A 1 102 ? -15.380 2.537 1.860 1.00 74.25 102 CYS A N 1
ATOM 786 C CA . CYS A 1 102 ? -15.532 3.438 3.008 1.00 74.25 102 CYS A CA 1
ATOM 787 C C . CYS A 1 102 ? -16.971 3.167 3.508 1.00 74.25 102 CYS A C 1
ATOM 789 O O . CYS A 1 102 ? -17.151 2.969 4.718 1.00 74.25 102 CYS A O 1
#

Nearest PDB structures (foldseek):
  1xdf-assembly2_B  TM=4.103E-01  e=2.754E+00  Lupinus luteus

Radius of gyration: 22.75 Å; Cα contacts (8 Å, |Δi|>4): 140; chains: 1; bounding box: 74×45×42 Å

Sequence (102 aa):
MKTTLAVLATAMAIFTSAPAYADPGDQSSAETAVRSAYIDFQTRCTPDDPADFRSIKWENFTPAKEGAGQVIDANPALGGAFRLTWNTFNYAPRWDVKFEFC

=== Feature glossary ===
Key to the feature types in this record:

Secondary structure (8-state, DSSP). Secondary structure is the local, repeating backbone conformation. DSSP classifies it into eight states by reading the hydrogen-bond network: three helix types (H, G, I), two β types (E, B), two non-regular types (T, S), and unstructured coil (-).

Backbone torsions (φ/ψ). Backbone dihedral angles. Every residue except chain termini has a φ (preceding-C → N → Cα → C) and a ψ (N → Cα → C → next-N). They are reported in degrees following the IUPAC sign convention. Secondary structure is essentially a statement about which (φ, ψ) basin each residue occupies.

Predicted aligned error. Predicted Aligned Error (PAE) is an AlphaFold confidence matrix: entry (i, j) is the expected error in the position of residue j, in ångströms, when the prediction is superimposed on the true structure at residue i. Low PAE within a block of residues means that block is internally rigid and well-predicted; high PAE between two blocks means their relative placement is uncertain even if each block individually is confident.

B-factor. B-factor (Debye–Waller factor) reflects atomic displacement in the crystal lattice. It is an experimental observable (units Å²), not a prediction; low values mean the atom is pinned down, high values mean it moves or is heterogeneous across the crystal.

Secondary structure (3-state, P-SEA). Three-state secondary structure (P-SEA) collapses the eight DSSP classes into helix (a), strand (b), and coil (c). P-SEA assigns these from Cα geometry alone — distances and angles — without requiring backbone oxygens, so it works on any Cα trace.

Sequence. Primary structure: the covalent order of the twenty standard amino acids al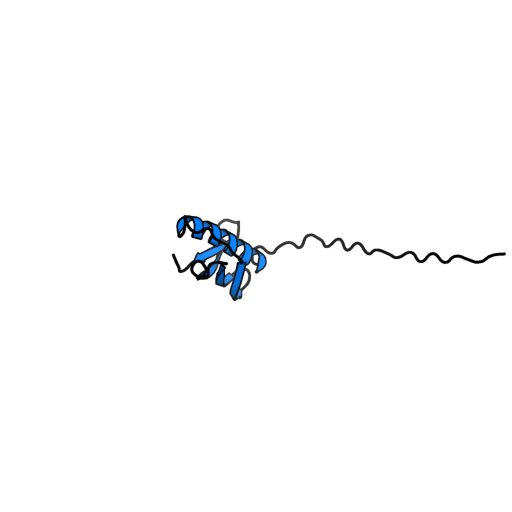ong the backbone. Two proteins with the same sequence will (almost always) fold to the same structure; two with 30% identity often share a fold but not the details.

pLDDT. pLDDT is the predicted lDDT-Cα score: AlphaFold's confidence that the local environment of each residue (all inter-atomic distances within 15 Å) is correctly placed. It is a per-residue number between 0 and 100, with higher meaning more reliable.

InterPro / GO / CATH / organism. Functional annotations link the protein to curated databases. InterPro entries identify conserved domains and families by matching the sequence against member-database signatures (Pfam, PROSITE, CDD, …). Gene Ontology (GO) terms describe molecular function, biological process, and cellular component in a controlled vocabulary. CATH places the structure in a hierarchical fold classification (Class/Architecture/Topology/Homologous-superfamily). The organism is the source species.

Contact-map, Ramachandran, and PAE plots. Three diagnostic plots accompany the record. The Cα contact map visualizes the tertiary structure as a 2D adjacen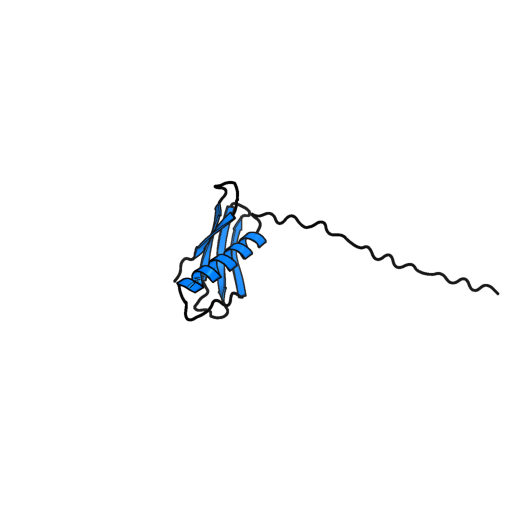cy matrix (8 Å cutoff, sequence-local contacts suppressed). The Ramachandran plot shows the distribution of backbone (φ, ψ) torsions, with points in the α and β basins reflecting secondary structure content. The PAE plot shows AlphaFold's inter-residue confidence as a color matrix.

mmCIF coordinates. The mmCIF table is the protein's shape written out atom by atom. For each backbone N, Cα, C, and carbonyl O, it records an (x, y, z) coordinate triple in Å plus the residue type, chain letter, and residue number.

Radius of gyration, Cα contacts, bounding b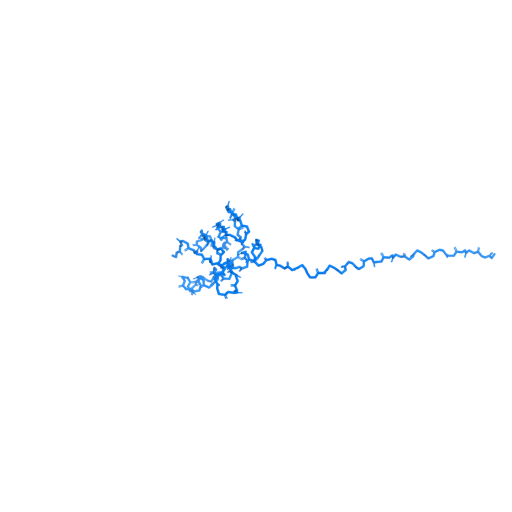ox. Three whole-structure scalars: the radius of gyration (RMS distance of Cα from centroid, in Å), the count of Cα–Cα contacts (pairs closer than 8 Å and separated by more than four residues in sequence — i.e. tertiary, not local, contacts), and the bounding-box dimensions. Together they distinguish compact globular folds from extended fibres or disordered chains.

Foldseek 3Di. The Foldseek 3Di string encodes local tertiary geometry as a 20-letter alphabet — one character per residue — derived from the relative positions of nearby Cα atoms. Unlike the amino-acid sequence, 3Di is a direct function of the 3D structure, so two proteins with the same fold have similar 3Di strings even at low sequence identity.

Rendered structure images. Six rendered views show the 3D structure from the faces of a cube — i.e. along ±x, ±y, ±z. Rendering representation is drawn randomly per protein from cartoon (secondary-structure ribbons), sticks (backbone bonds), or molecular surface; coloring is either N→C rainbow (blue at the N-terminus through red at the C-terminus) or one color per chain.

Nearest PDB structures. The Foldseek neighbor list gives the closest experimentally determined structures in the PDB, ranked by structural alignment. TM-score near 1 means near-identical fold; near 0.3 means only rough topology match. This is how one finds what a novel AlphaFold prediction most resembles in the solved-structure universe.

Solvent-accessible surface area. SASA measures how much of the protein is reachable by solvent. It is computed by rolling a water-sized probe over the atomic surface and summing the exposed area (Å²). Per-residue SASA distinguishes core (buried, low SASA) from surface (exposed, high SASA) residues; total SASA is a whole-molecule size measure.